Protein AF-I0HYQ4-F1 (afdb_monomer)

Structure (mmCIF, N/CA/C/O backbone):
data_AF-I0HYQ4-F1
#
_entry.id   AF-I0HYQ4-F1
#
loop_
_atom_site.group_PDB
_atom_site.id
_atom_site.type_symbol
_atom_site.label_atom_id
_atom_site.label_alt_id
_atom_site.label_comp_id
_atom_site.label_asym_id
_atom_site.label_entity_id
_atom_site.label_seq_id
_atom_site.pdbx_PDB_ins_code
_atom_site.Cartn_x
_atom_site.Cartn_y
_atom_site.Cartn_z
_atom_site.occupancy
_atom_site.B_iso_or_equiv
_atom_site.auth_seq_id
_atom_site.auth_comp_id
_atom_site.auth_asym_id
_atom_site.auth_atom_id
_atom_site.pdbx_PDB_model_num
ATOM 1 N N . MET A 1 1 ? -12.325 -3.333 26.661 1.00 60.28 1 MET A N 1
ATOM 2 C CA . MET A 1 1 ? -12.700 -3.346 25.230 1.00 60.28 1 MET A CA 1
ATOM 3 C C . MET A 1 1 ? -13.593 -4.542 25.014 1.00 60.28 1 MET A C 1
ATOM 5 O O . MET A 1 1 ? -13.254 -5.607 25.514 1.00 60.28 1 MET A O 1
ATOM 9 N N . ASP A 1 2 ? -14.715 -4.355 24.331 1.00 74.00 2 ASP A N 1
ATOM 10 C CA . ASP A 1 2 ? -15.618 -5.452 23.988 1.00 74.00 2 ASP A CA 1
ATOM 11 C C . ASP A 1 2 ? -14.917 -6.481 23.075 1.00 74.00 2 ASP A C 1
ATOM 13 O O . ASP A 1 2 ? -14.058 -6.124 22.257 1.00 74.00 2 ASP A O 1
ATOM 17 N N . ALA A 1 3 ? -15.262 -7.761 23.218 1.00 77.94 3 ALA A N 1
ATOM 18 C CA . ALA A 1 3 ? -14.677 -8.864 22.459 1.00 77.94 3 ALA A CA 1
ATOM 19 C C . ALA A 1 3 ? -14.864 -8.672 20.943 1.00 77.94 3 ALA A C 1
ATOM 21 O O . ALA A 1 3 ? -13.955 -8.975 20.163 1.00 77.94 3 ALA A O 1
ATOM 22 N N . ALA A 1 4 ? -15.994 -8.086 20.532 1.00 77.19 4 ALA A N 1
ATOM 23 C CA . ALA A 1 4 ? -16.271 -7.741 19.141 1.00 77.19 4 ALA A CA 1
ATOM 24 C C . ALA A 1 4 ? -15.284 -6.695 18.586 1.00 77.19 4 ALA A C 1
ATOM 26 O O . ALA A 1 4 ? -14.757 -6.857 17.483 1.00 77.19 4 ALA A O 1
ATOM 27 N N . ALA A 1 5 ? -14.950 -5.667 19.372 1.00 73.50 5 ALA A N 1
ATOM 28 C CA . ALA A 1 5 ? -14.003 -4.625 18.971 1.00 73.50 5 ALA A CA 1
ATOM 29 C C . ALA A 1 5 ? -12.572 -5.173 18.813 1.00 73.50 5 ALA A C 1
ATOM 31 O O . ALA A 1 5 ? -11.861 -4.829 17.864 1.00 73.50 5 ALA A O 1
ATOM 32 N N . VAL A 1 6 ? -12.158 -6.078 19.705 1.00 78.69 6 VAL A N 1
ATOM 33 C CA . VAL A 1 6 ? -10.859 -6.767 19.607 1.00 78.69 6 VAL A CA 1
ATOM 34 C C . VAL A 1 6 ? -10.814 -7.671 18.370 1.00 78.69 6 VAL A C 1
ATOM 36 O O . VAL A 1 6 ? -9.817 -7.678 17.641 1.00 78.69 6 VAL A O 1
ATOM 39 N N . ALA A 1 7 ? -11.896 -8.401 18.082 1.00 81.94 7 ALA A N 1
ATOM 40 C CA . ALA A 1 7 ? -11.998 -9.242 16.891 1.00 81.94 7 ALA A CA 1
ATOM 41 C C . ALA A 1 7 ? -11.907 -8.423 15.590 1.00 81.94 7 ALA A C 1
ATOM 43 O O . ALA A 1 7 ? -11.154 -8.799 14.687 1.00 81.94 7 ALA A O 1
ATOM 44 N N . ALA A 1 8 ? -12.587 -7.273 15.519 1.00 80.25 8 ALA A N 1
ATOM 45 C CA . ALA A 1 8 ? -12.524 -6.362 14.376 1.00 80.25 8 ALA A CA 1
ATOM 46 C C . ALA A 1 8 ? -11.102 -5.814 14.148 1.00 80.25 8 ALA A C 1
ATOM 48 O O . ALA A 1 8 ? -10.609 -5.809 13.018 1.00 80.25 8 ALA A O 1
ATOM 49 N N . GLN A 1 9 ? -10.387 -5.437 15.215 1.00 82.12 9 GLN A N 1
ATOM 50 C CA . GLN A 1 9 ? -8.995 -4.980 15.115 1.00 82.12 9 GLN A CA 1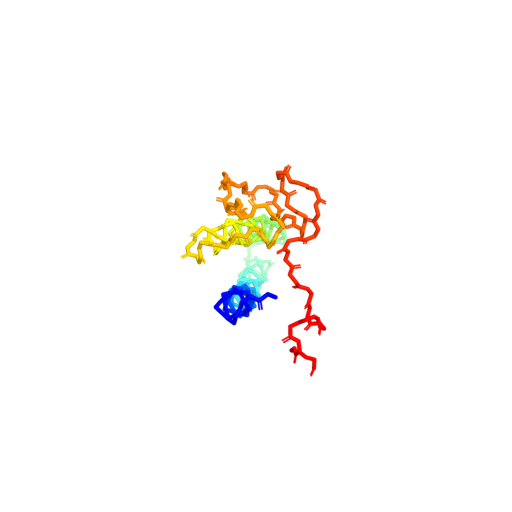
ATOM 51 C C . GLN A 1 9 ? -8.038 -6.082 14.642 1.00 82.12 9 GLN A C 1
ATOM 53 O O . GLN A 1 9 ? -7.202 -5.837 13.762 1.00 82.12 9 GLN A O 1
ATOM 58 N N . ARG A 1 10 ? -8.187 -7.316 15.142 1.00 83.75 10 ARG A N 1
ATOM 59 C CA . ARG A 1 10 ? -7.418 -8.470 14.641 1.00 83.75 10 ARG A CA 1
ATOM 60 C C . ARG A 1 10 ? -7.725 -8.750 13.169 1.00 83.75 10 ARG A C 1
ATOM 62 O O . ARG A 1 10 ? -6.800 -8.958 12.381 1.00 83.75 10 ARG A O 1
ATOM 69 N N . ALA A 1 11 ? -8.997 -8.711 12.769 1.00 85.62 11 ALA A N 1
ATOM 70 C CA . ALA A 1 11 ? -9.410 -8.893 11.378 1.00 85.62 11 ALA A CA 1
ATOM 71 C C . ALA A 1 11 ? -8.794 -7.826 10.457 1.00 85.62 11 ALA A C 1
ATOM 73 O O . ALA A 1 11 ? -8.215 -8.166 9.421 1.00 85.62 11 ALA A O 1
ATOM 74 N N . ALA A 1 12 ? -8.815 -6.558 10.876 1.00 85.75 12 ALA A N 1
ATOM 75 C CA . ALA A 1 12 ? -8.206 -5.444 10.153 1.00 85.75 12 ALA A CA 1
ATOM 76 C C . ALA A 1 12 ? -6.707 -5.638 9.954 1.00 85.75 12 ALA A C 1
ATOM 78 O O . ALA A 1 12 ? -6.171 -5.422 8.866 1.00 85.75 12 ALA A O 1
ATOM 79 N N . ARG A 1 13 ? -6.015 -6.091 11.000 1.00 84.69 13 ARG A N 1
ATOM 80 C CA . ARG A 1 13 ? -4.574 -6.320 10.960 1.00 84.69 13 ARG A CA 1
ATOM 81 C C . ARG A 1 13 ? -4.207 -7.492 10.055 1.00 84.69 13 ARG A C 1
ATOM 83 O O . ARG A 1 13 ? -3.301 -7.353 9.237 1.00 84.69 13 ARG A O 1
ATOM 90 N N . ARG A 1 14 ? -4.952 -8.601 10.120 1.00 87.38 14 ARG A N 1
ATOM 91 C CA . ARG A 1 14 ? -4.792 -9.736 9.193 1.00 87.38 14 ARG A CA 1
ATOM 92 C C . ARG A 1 14 ? -5.078 -9.328 7.748 1.00 87.38 14 ARG A C 1
ATOM 94 O O . ARG A 1 14 ? -4.358 -9.748 6.848 1.00 87.38 14 ARG A O 1
ATOM 101 N N . ALA A 1 15 ? -6.099 -8.505 7.505 1.00 87.81 15 ALA A N 1
ATOM 102 C CA . ALA A 1 15 ? -6.399 -7.976 6.174 1.00 87.81 15 ALA A CA 1
ATOM 103 C C . ALA A 1 15 ? -5.252 -7.102 5.639 1.00 87.81 15 ALA A C 1
ATOM 105 O O . ALA A 1 15 ? -4.782 -7.328 4.526 1.00 87.81 15 ALA A O 1
ATOM 106 N N . ARG A 1 16 ? -4.731 -6.183 6.463 1.00 87.88 16 ARG A N 1
ATOM 107 C CA . ARG A 1 16 ? -3.573 -5.340 6.120 1.00 87.88 16 ARG A CA 1
ATOM 108 C C . ARG A 1 16 ? -2.322 -6.166 5.832 1.00 87.88 16 ARG A C 1
ATOM 110 O O . ARG A 1 16 ? -1.651 -5.911 4.841 1.00 87.88 16 ARG A O 1
ATOM 117 N N . ALA A 1 17 ? -2.025 -7.169 6.660 1.00 89.00 17 ALA A N 1
ATOM 118 C CA . ALA A 1 17 ? -0.862 -8.036 6.478 1.00 89.00 17 ALA A CA 1
ATOM 119 C C . ALA A 1 17 ? -0.958 -8.872 5.193 1.00 89.00 17 ALA A C 1
ATOM 121 O O . ALA A 1 17 ? 0.012 -8.953 4.442 1.00 89.00 17 ALA A O 1
ATOM 122 N N . ARG A 1 18 ? -2.135 -9.448 4.905 1.00 89.88 18 ARG A N 1
ATOM 123 C CA . ARG A 1 18 ? -2.379 -10.178 3.651 1.00 89.88 18 ARG A CA 1
ATOM 124 C C . ARG A 1 18 ? -2.189 -9.274 2.437 1.00 89.88 18 ARG A C 1
ATOM 126 O O . ARG A 1 18 ? -1.458 -9.653 1.532 1.00 89.88 18 ARG A O 1
ATOM 133 N N . MET A 1 19 ? -2.773 -8.076 2.450 1.00 90.38 19 MET A N 1
ATOM 134 C CA . MET A 1 19 ? -2.631 -7.121 1.349 1.00 90.38 19 MET A CA 1
ATOM 135 C C . MET A 1 19 ? -1.174 -6.687 1.152 1.00 90.38 19 MET A C 1
ATOM 137 O O . MET A 1 19 ? -0.673 -6.732 0.034 1.00 90.38 19 MET A O 1
ATOM 141 N N . ALA A 1 20 ? -0.467 -6.342 2.233 1.00 89.62 20 ALA A N 1
ATOM 142 C CA . ALA A 1 20 ? 0.949 -5.985 2.167 1.00 89.62 20 ALA A CA 1
ATOM 143 C C . ALA A 1 20 ? 1.793 -7.126 1.579 1.00 89.62 20 ALA A C 1
ATOM 145 O O . ALA A 1 20 ? 2.629 -6.885 0.714 1.00 89.62 20 ALA A O 1
ATOM 146 N N . LYS A 1 21 ? 1.533 -8.375 1.985 1.00 93.94 21 LYS A N 1
ATOM 147 C CA . LYS A 1 21 ? 2.200 -9.552 1.418 1.00 93.94 21 LYS A CA 1
ATOM 148 C C . LYS A 1 21 ? 1.917 -9.698 -0.080 1.00 93.94 21 LYS A C 1
ATOM 150 O O . LYS A 1 21 ? 2.855 -9.898 -0.844 1.00 93.94 21 LYS A O 1
ATOM 155 N N . THR A 1 22 ? 0.661 -9.567 -0.507 1.00 94.62 22 THR A N 1
ATOM 156 C CA . THR A 1 22 ? 0.288 -9.632 -1.929 1.00 94.62 22 THR A CA 1
ATOM 157 C C . THR A 1 22 ? 0.985 -8.544 -2.743 1.00 94.62 22 THR A C 1
ATOM 159 O O . THR A 1 22 ? 1.540 -8.835 -3.799 1.00 94.62 22 THR A O 1
ATOM 162 N N . LEU A 1 23 ? 1.015 -7.309 -2.238 1.00 94.19 23 LEU A N 1
ATOM 163 C CA . LEU A 1 23 ? 1.681 -6.191 -2.905 1.00 94.19 23 LEU A CA 1
ATOM 164 C C . LEU A 1 23 ? 3.200 -6.369 -2.975 1.00 94.19 23 LEU A C 1
ATOM 166 O O . LEU A 1 23 ? 3.792 -6.045 -3.998 1.00 94.19 23 LEU A O 1
ATOM 170 N N . LEU A 1 24 ? 3.828 -6.929 -1.938 1.00 95.44 24 LEU A N 1
ATOM 171 C CA . LEU A 1 24 ? 5.256 -7.261 -1.959 1.00 95.44 24 LEU A CA 1
ATOM 172 C C . LEU A 1 24 ? 5.580 -8.342 -2.996 1.00 95.44 24 LEU A C 1
ATOM 174 O O . LEU A 1 24 ? 6.572 -8.218 -3.710 1.00 95.44 24 LEU A O 1
ATOM 178 N N . ILE A 1 25 ? 4.739 -9.375 -3.110 1.00 96.69 25 ILE A N 1
ATOM 179 C CA . ILE A 1 25 ? 4.894 -10.408 -4.144 1.00 96.69 25 ILE A CA 1
ATOM 180 C C . ILE A 1 25 ? 4.751 -9.779 -5.534 1.00 96.69 25 ILE A C 1
ATOM 182 O O . ILE A 1 25 ? 5.606 -9.999 -6.387 1.00 96.69 25 ILE A O 1
ATOM 186 N N . ALA A 1 26 ? 3.715 -8.963 -5.750 1.00 95.25 26 ALA A N 1
ATOM 187 C CA . ALA A 1 26 ? 3.491 -8.279 -7.021 1.00 95.25 26 ALA A CA 1
ATOM 188 C C . ALA A 1 26 ? 4.654 -7.344 -7.390 1.00 95.25 26 ALA A C 1
ATOM 190 O O . ALA A 1 26 ? 5.095 -7.342 -8.537 1.00 95.25 26 ALA A O 1
ATOM 191 N N . LEU A 1 27 ? 5.193 -6.604 -6.416 1.00 96.31 27 LEU A N 1
ATOM 192 C CA . LEU A 1 27 ? 6.370 -5.757 -6.596 1.00 96.31 27 LEU A CA 1
ATOM 193 C C . LEU A 1 27 ? 7.594 -6.589 -6.995 1.00 96.31 27 LEU A C 1
ATOM 195 O O . LEU A 1 27 ? 8.257 -6.258 -7.971 1.00 96.31 27 LEU A O 1
ATOM 199 N N . GLY A 1 28 ? 7.873 -7.682 -6.279 1.00 97.25 28 GLY A N 1
ATOM 200 C CA . GLY A 1 28 ? 9.005 -8.560 -6.580 1.00 97.25 28 GLY A CA 1
ATOM 201 C C . GLY A 1 28 ? 8.916 -9.170 -7.979 1.00 97.25 28 GLY A C 1
ATOM 202 O O . GLY A 1 28 ? 9.856 -9.057 -8.761 1.00 97.25 28 GLY A O 1
ATOM 203 N N . VAL A 1 29 ? 7.765 -9.754 -8.325 1.00 97.69 29 VAL A N 1
ATOM 204 C CA . VAL A 1 29 ? 7.521 -10.323 -9.662 1.00 97.69 29 VAL A CA 1
ATOM 205 C C . VAL A 1 29 ? 7.629 -9.244 -10.742 1.00 97.69 29 VAL A C 1
ATOM 207 O O . VAL A 1 29 ? 8.297 -9.455 -11.752 1.00 97.69 29 VAL A O 1
ATOM 210 N N . GLY A 1 30 ? 7.032 -8.070 -10.519 1.00 96.12 30 GLY A N 1
ATOM 211 C CA . GLY A 1 30 ? 7.093 -6.950 -11.455 1.00 96.12 30 GLY A CA 1
ATOM 212 C C . GLY A 1 30 ? 8.521 -6.464 -11.706 1.00 96.12 30 GLY A C 1
ATOM 213 O O . GLY A 1 30 ? 8.904 -6.280 -12.858 1.00 96.12 30 GLY A O 1
ATOM 214 N N . LEU A 1 31 ? 9.341 -6.330 -10.658 1.00 96.69 31 LEU A N 1
ATOM 215 C CA . LEU A 1 31 ? 10.747 -5.934 -10.788 1.00 96.69 31 LEU A CA 1
ATOM 216 C C . LEU A 1 31 ? 11.574 -6.967 -11.558 1.00 96.69 31 LEU A C 1
ATOM 218 O O . LEU A 1 31 ? 12.387 -6.580 -12.394 1.00 96.69 31 LEU A O 1
ATOM 222 N N . VAL A 1 32 ? 11.350 -8.265 -11.325 1.00 96.94 32 VAL A N 1
ATOM 223 C CA . VAL A 1 32 ? 12.030 -9.338 -12.072 1.00 96.94 32 VAL A CA 1
ATOM 224 C C . VAL A 1 32 ? 11.678 -9.278 -13.558 1.00 96.94 32 VAL A C 1
ATOM 226 O O . VAL A 1 32 ? 12.568 -9.397 -14.403 1.00 96.94 32 VAL A O 1
ATOM 229 N N . LEU A 1 33 ? 10.404 -9.057 -13.892 1.00 96.19 33 LEU A N 1
ATOM 230 C CA . LEU A 1 33 ? 9.958 -8.929 -15.282 1.00 96.19 33 LEU A CA 1
ATOM 231 C C . LEU A 1 33 ? 10.547 -7.686 -15.955 1.00 96.19 33 LEU A C 1
ATOM 233 O O . LEU A 1 33 ? 11.118 -7.804 -17.039 1.00 96.19 33 LEU A O 1
ATOM 237 N N . ILE A 1 34 ? 10.466 -6.523 -15.298 1.00 95.00 34 ILE A N 1
ATOM 238 C CA . ILE A 1 34 ? 11.047 -5.267 -15.795 1.00 95.00 34 ILE A CA 1
ATOM 239 C C . ILE A 1 34 ? 12.544 -5.454 -16.041 1.00 95.00 34 ILE A C 1
ATOM 241 O O . ILE A 1 34 ? 13.016 -5.192 -17.142 1.00 95.00 34 ILE A O 1
ATOM 245 N N . PHE A 1 35 ? 13.280 -5.985 -15.062 1.00 94.00 35 PHE A N 1
ATOM 246 C CA . PHE A 1 35 ? 14.711 -6.242 -15.201 1.00 94.00 35 PHE A CA 1
ATOM 247 C C . PHE A 1 35 ? 15.022 -7.177 -16.373 1.00 94.00 35 PHE A C 1
ATOM 249 O O . PHE A 1 35 ? 15.907 -6.876 -17.167 1.00 94.00 35 PHE A O 1
ATOM 256 N N . SER A 1 36 ? 14.288 -8.284 -16.511 1.00 94.31 36 SER A N 1
ATOM 257 C CA . SER A 1 36 ? 14.519 -9.263 -17.581 1.00 94.31 36 SER A CA 1
ATOM 258 C C . SER A 1 36 ? 14.345 -8.640 -18.969 1.00 94.31 36 SER A C 1
ATOM 260 O O . SER A 1 36 ? 15.175 -8.851 -19.854 1.00 94.31 36 SER A O 1
ATOM 262 N N . VAL A 1 37 ? 13.300 -7.824 -19.150 1.00 92.12 37 VAL A N 1
ATOM 263 C CA . VAL A 1 37 ? 13.025 -7.116 -20.409 1.00 92.12 37 VAL A CA 1
ATOM 264 C C . VAL A 1 37 ? 14.069 -6.029 -20.673 1.00 92.12 37 VAL A C 1
ATOM 266 O O . VAL A 1 37 ? 14.611 -5.953 -21.777 1.00 92.12 37 VAL A O 1
ATOM 269 N N . SER A 1 38 ? 14.398 -5.221 -19.664 1.00 89.56 38 SER A N 1
ATOM 270 C CA . SER A 1 38 ? 15.424 -4.177 -19.756 1.00 89.56 38 SER A CA 1
ATOM 271 C C . SER A 1 38 ? 16.801 -4.744 -20.085 1.00 89.56 38 SER A C 1
ATOM 273 O O . SER A 1 38 ? 17.505 -4.203 -20.937 1.00 89.56 38 SER A O 1
ATOM 275 N N . PHE A 1 39 ? 17.179 -5.853 -19.446 1.00 90.38 39 PHE A N 1
ATOM 276 C CA . PHE A 1 39 ? 18.435 -6.548 -19.701 1.00 90.38 39 PHE A CA 1
ATOM 277 C C . PHE A 1 39 ? 18.484 -7.092 -21.128 1.00 90.38 39 PHE A C 1
ATOM 279 O O . PHE A 1 39 ? 19.479 -6.905 -21.824 1.00 90.38 39 PHE A O 1
ATOM 286 N N . TRP A 1 40 ? 17.398 -7.713 -21.595 1.00 91.88 40 TRP A N 1
ATOM 287 C CA . TRP A 1 40 ? 17.318 -8.186 -22.972 1.00 91.88 40 TRP A CA 1
ATOM 288 C C . TRP A 1 40 ? 17.472 -7.034 -23.976 1.00 91.88 40 TRP A C 1
ATOM 290 O O . TRP A 1 40 ? 18.314 -7.126 -24.866 1.00 91.88 40 TRP A O 1
ATOM 300 N N . MET A 1 41 ? 16.764 -5.914 -23.786 1.00 87.56 41 MET A N 1
ATOM 301 C CA . MET A 1 41 ? 16.885 -4.741 -24.667 1.00 87.56 41 MET A CA 1
ATOM 302 C C . MET A 1 41 ? 18.263 -4.080 -24.621 1.00 87.56 41 MET A C 1
ATOM 304 O O . MET A 1 41 ? 18.765 -3.645 -25.656 1.00 87.56 41 MET A O 1
ATOM 308 N N . SER A 1 42 ? 18.909 -4.056 -23.453 1.00 85.88 42 SER A N 1
ATOM 309 C CA . SER A 1 42 ? 20.299 -3.609 -23.311 1.00 85.88 42 SER A CA 1
ATOM 310 C C . SER A 1 42 ? 21.257 -4.429 -24.186 1.00 85.88 42 SER A C 1
ATOM 312 O O . SER A 1 42 ? 22.231 -3.896 -24.716 1.00 85.88 42 SER A O 1
ATOM 314 N N . ARG A 1 43 ? 20.964 -5.724 -24.379 1.00 89.44 43 ARG A N 1
ATOM 315 C CA . ARG A 1 43 ? 21.778 -6.645 -25.183 1.00 89.44 43 ARG A CA 1
ATOM 316 C C . ARG A 1 43 ? 21.446 -6.626 -26.675 1.00 89.44 43 ARG A C 1
ATOM 318 O O . ARG A 1 43 ? 22.333 -6.953 -27.459 1.00 89.44 43 ARG A O 1
ATOM 325 N N . THR A 1 44 ? 20.215 -6.293 -27.065 1.00 89.75 44 THR A N 1
ATOM 326 C CA . THR A 1 44 ? 19.740 -6.413 -28.459 1.00 89.75 44 THR A CA 1
ATOM 327 C C . THR A 1 44 ? 19.529 -5.086 -29.184 1.00 89.75 44 THR A C 1
ATOM 329 O O . THR A 1 44 ? 19.602 -5.071 -30.410 1.00 89.75 44 THR A O 1
ATOM 332 N N . VAL A 1 45 ? 19.276 -3.988 -28.465 1.00 85.94 45 VAL A N 1
ATOM 333 C CA . VAL A 1 45 ? 18.934 -2.680 -29.050 1.00 85.94 45 VAL A CA 1
ATOM 334 C C . VAL A 1 45 ? 19.999 -1.639 -28.712 1.00 85.94 45 VAL A C 1
ATOM 336 O O . VAL A 1 45 ? 20.756 -1.222 -29.584 1.00 85.94 45 VAL A O 1
ATOM 339 N N . SER A 1 46 ? 20.065 -1.212 -27.449 1.00 82.44 46 SER A N 1
ATOM 340 C CA . SER A 1 46 ? 21.084 -0.289 -26.944 1.00 82.44 46 SER A CA 1
ATOM 341 C C . SER A 1 46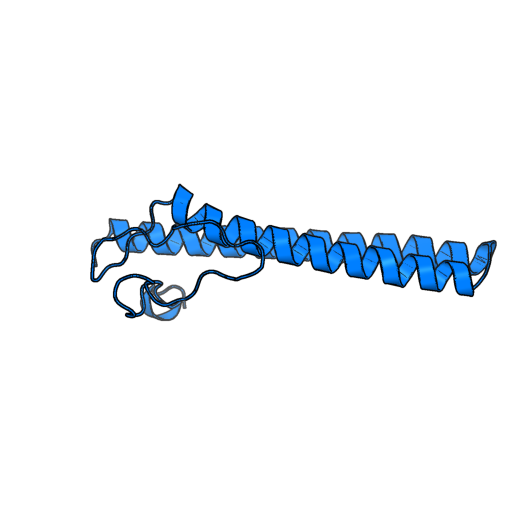 ? 21.096 -0.269 -25.4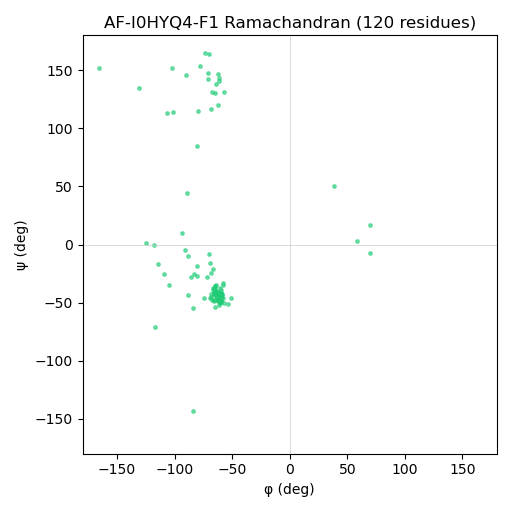16 1.00 82.44 46 SER A C 1
ATOM 343 O O . SER A 1 46 ? 20.070 -0.488 -24.763 1.00 82.44 46 SER A O 1
ATOM 345 N N . ALA A 1 47 ? 22.259 0.032 -24.833 1.00 77.69 47 ALA A N 1
ATOM 346 C CA . ALA A 1 47 ? 22.413 0.118 -23.383 1.00 77.69 47 ALA A CA 1
ATOM 347 C C . ALA A 1 47 ? 21.526 1.217 -22.766 1.00 77.69 47 ALA A C 1
ATOM 349 O O . ALA A 1 47 ? 20.855 0.966 -21.763 1.00 77.69 47 ALA A O 1
ATOM 350 N N . ASP A 1 48 ? 21.457 2.390 -23.404 1.00 80.19 48 ASP A N 1
ATOM 351 C CA . ASP A 1 48 ? 20.665 3.533 -22.930 1.00 80.19 48 ASP A CA 1
ATOM 352 C C . ASP A 1 48 ? 19.160 3.236 -22.919 1.00 80.19 48 ASP A C 1
ATOM 354 O O . ASP A 1 48 ? 18.464 3.566 -21.954 1.00 80.19 48 ASP A O 1
ATOM 358 N N . ALA A 1 49 ? 18.654 2.544 -23.950 1.00 77.62 49 ALA A N 1
ATOM 359 C CA . ALA A 1 49 ? 17.256 2.123 -23.998 1.00 77.62 49 ALA A CA 1
ATOM 360 C C . ALA A 1 49 ? 16.931 1.157 -22.851 1.00 77.62 49 ALA A C 1
ATOM 362 O O . ALA A 1 49 ? 15.907 1.318 -22.189 1.00 77.62 49 ALA A O 1
ATOM 363 N N . GLY A 1 50 ? 17.824 0.202 -22.561 1.00 77.50 50 GLY A N 1
ATOM 364 C CA . GLY A 1 50 ? 17.662 -0.736 -21.448 1.00 77.50 50 GLY A CA 1
ATOM 365 C C . GLY A 1 50 ? 17.562 -0.046 -20.082 1.00 77.50 50 GLY A C 1
ATOM 366 O O . GLY A 1 50 ? 16.708 -0.413 -19.274 1.00 77.50 50 GLY A O 1
ATOM 367 N N . ILE A 1 51 ? 18.379 0.986 -19.836 1.00 81.44 51 ILE A N 1
ATOM 368 C CA . ILE A 1 51 ? 18.369 1.746 -18.574 1.00 81.44 51 ILE A CA 1
ATOM 369 C C . ILE A 1 51 ? 17.073 2.552 -18.421 1.00 81.44 51 ILE A C 1
ATOM 371 O O . ILE A 1 51 ? 16.427 2.481 -17.373 1.00 81.44 51 ILE A O 1
ATOM 375 N N . ALA A 1 52 ? 16.649 3.281 -19.458 1.00 81.94 52 ALA A N 1
ATOM 376 C CA . ALA A 1 52 ? 15.414 4.068 -19.412 1.00 81.94 52 ALA A CA 1
ATOM 377 C C . ALA A 1 52 ? 14.175 3.181 -19.184 1.00 81.94 52 ALA A C 1
ATOM 379 O O . ALA A 1 52 ? 13.321 3.492 -18.347 1.00 81.94 52 ALA A O 1
ATOM 380 N N . LEU A 1 53 ? 14.126 2.033 -19.868 1.00 82.12 53 LEU A N 1
ATOM 381 C CA . LEU A 1 53 ? 13.091 1.012 -19.697 1.00 82.12 53 LEU A CA 1
ATOM 382 C C . LEU A 1 53 ? 13.153 0.286 -18.360 1.00 82.12 53 LEU A C 1
ATOM 384 O O . LEU A 1 53 ? 12.193 -0.381 -18.013 1.00 82.12 53 LEU A O 1
ATOM 388 N N . PHE A 1 54 ? 14.247 0.372 -17.612 1.00 86.69 54 PHE A N 1
ATOM 389 C CA . PHE A 1 54 ? 14.276 -0.139 -16.247 1.00 86.69 54 PHE A CA 1
ATOM 390 C C . PHE A 1 54 ? 13.715 0.902 -15.276 1.00 86.69 54 PHE A C 1
ATOM 392 O O . PHE A 1 54 ? 12.770 0.631 -14.537 1.00 86.69 54 PHE A O 1
ATOM 399 N N . LEU A 1 55 ? 14.274 2.115 -15.306 1.00 91.31 55 LEU A N 1
ATOM 400 C CA . LEU A 1 55 ? 14.009 3.145 -14.303 1.00 91.31 55 LEU A CA 1
ATOM 401 C C . LEU A 1 55 ? 12.560 3.634 -14.321 1.00 91.31 55 LEU A C 1
ATOM 403 O O . LEU A 1 55 ? 11.931 3.710 -13.265 1.00 91.31 55 LEU A O 1
ATOM 407 N N . LEU A 1 56 ? 12.019 3.947 -15.501 1.00 92.19 56 LEU A N 1
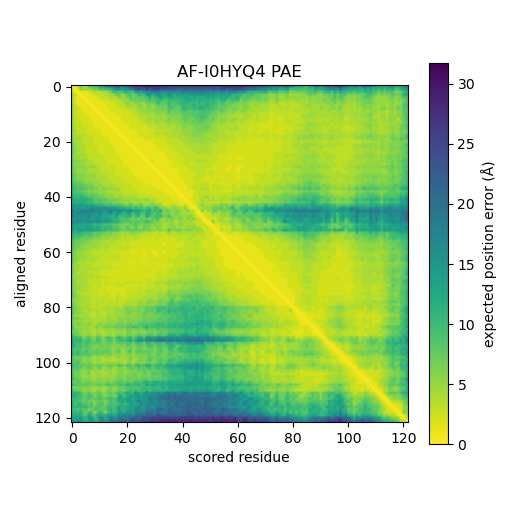ATOM 408 C CA . LEU A 1 56 ? 10.681 4.528 -15.621 1.00 92.19 56 LEU A CA 1
ATOM 409 C C . LEU A 1 56 ? 9.573 3.565 -15.145 1.00 92.19 56 LEU A C 1
ATOM 411 O O . LEU A 1 56 ? 8.801 3.946 -14.260 1.00 92.19 56 LEU A O 1
ATOM 415 N N . PRO A 1 57 ? 9.473 2.318 -15.646 1.00 93.31 57 PRO A N 1
ATOM 416 C CA . PRO A 1 57 ? 8.443 1.401 -15.171 1.00 93.31 57 PRO A CA 1
ATOM 417 C C . PRO A 1 57 ? 8.711 0.894 -13.755 1.00 93.31 57 PRO A C 1
ATOM 419 O O . PRO A 1 57 ? 7.744 0.631 -13.045 1.00 93.31 57 PRO A O 1
ATOM 422 N N . ALA A 1 58 ? 9.966 0.803 -13.295 1.00 93.62 58 ALA A N 1
ATOM 423 C CA . ALA A 1 58 ? 10.234 0.503 -11.890 1.00 93.62 58 ALA A CA 1
ATOM 424 C C . ALA A 1 58 ? 9.677 1.610 -10.984 1.00 93.62 58 ALA A C 1
ATOM 426 O O . ALA A 1 58 ? 8.933 1.316 -10.050 1.00 93.62 58 ALA A O 1
ATOM 427 N N . ALA A 1 59 ? 9.957 2.881 -11.290 1.00 95.00 59 ALA A N 1
ATOM 428 C CA . ALA A 1 59 ? 9.414 4.015 -10.543 1.00 95.00 59 ALA A CA 1
ATOM 429 C C . ALA A 1 59 ? 7.877 4.023 -10.552 1.00 95.00 59 ALA A C 1
ATOM 431 O O . ALA A 1 59 ? 7.255 4.194 -9.501 1.00 95.00 59 ALA A O 1
ATOM 432 N N . LEU A 1 60 ? 7.259 3.764 -11.710 1.00 95.81 60 LEU A N 1
ATOM 433 C CA . LEU A 1 60 ? 5.805 3.657 -11.828 1.00 95.81 60 LEU A CA 1
ATOM 434 C C . LEU A 1 60 ? 5.250 2.497 -10.989 1.00 95.81 60 LEU A C 1
ATOM 436 O O . LEU A 1 60 ? 4.261 2.678 -10.283 1.00 95.81 60 LEU A O 1
ATOM 440 N N . LEU A 1 61 ? 5.896 1.329 -11.014 1.00 95.88 61 LEU A N 1
ATOM 441 C CA . LEU A 1 61 ? 5.502 0.169 -10.214 1.00 95.88 61 LEU A CA 1
ATOM 442 C C . LEU A 1 61 ? 5.551 0.486 -8.715 1.00 95.88 61 LEU A C 1
ATOM 444 O O . LEU A 1 61 ? 4.591 0.199 -7.998 1.00 95.88 61 LEU A O 1
ATOM 448 N N . PHE A 1 62 ? 6.623 1.128 -8.242 1.00 95.44 62 PHE A N 1
ATOM 449 C CA . PHE A 1 62 ? 6.729 1.573 -6.852 1.00 95.44 62 PHE A CA 1
ATOM 450 C C . PHE A 1 62 ? 5.629 2.575 -6.485 1.00 95.44 62 PHE A C 1
ATOM 452 O O . PHE A 1 62 ? 4.994 2.418 -5.440 1.00 95.44 62 PHE A O 1
ATOM 459 N N . ALA A 1 63 ? 5.364 3.563 -7.345 1.00 94.69 63 ALA A N 1
ATOM 460 C CA . ALA A 1 63 ? 4.302 4.542 -7.128 1.00 94.69 63 ALA A CA 1
ATOM 461 C C . ALA A 1 63 ? 2.928 3.861 -7.028 1.00 94.69 63 ALA A C 1
ATOM 463 O O . ALA A 1 63 ? 2.193 4.074 -6.065 1.00 94.69 63 ALA A O 1
ATOM 464 N N . VAL A 1 64 ? 2.602 2.980 -7.974 1.00 94.94 64 VAL A N 1
ATOM 465 C CA . VAL A 1 64 ? 1.338 2.234 -8.003 1.00 94.94 64 VAL A CA 1
ATOM 466 C C . VAL A 1 64 ? 1.174 1.387 -6.742 1.00 94.94 64 VAL A C 1
ATOM 468 O O . VAL A 1 64 ? 0.142 1.473 -6.078 1.00 94.94 64 VAL A O 1
ATOM 471 N N . VAL A 1 65 ? 2.198 0.621 -6.352 1.00 95.12 65 VAL A N 1
ATOM 472 C CA . VAL A 1 65 ? 2.166 -0.194 -5.126 1.00 95.12 65 VAL A CA 1
ATOM 473 C C . VAL A 1 65 ? 1.960 0.677 -3.885 1.00 95.12 65 VAL A C 1
ATOM 475 O O . VAL A 1 65 ? 1.164 0.318 -3.015 1.00 95.12 65 VAL A O 1
ATOM 478 N N . TYR A 1 66 ? 2.621 1.834 -3.810 1.00 93.25 66 TYR A N 1
ATOM 479 C CA . TYR A 1 66 ? 2.464 2.788 -2.713 1.00 93.25 66 TYR A CA 1
ATOM 480 C C . TYR A 1 66 ? 1.025 3.318 -2.604 1.00 93.25 66 TYR A C 1
ATOM 482 O O . TYR A 1 66 ? 0.408 3.212 -1.539 1.00 93.25 66 TYR A O 1
ATOM 490 N N . PHE A 1 67 ? 0.459 3.823 -3.705 1.00 93.75 67 PHE A N 1
ATOM 491 C CA . PHE A 1 67 ? -0.901 4.370 -3.722 1.00 93.75 67 PHE A CA 1
ATOM 492 C C . PHE A 1 67 ? -1.960 3.299 -3.451 1.00 93.75 67 PHE A C 1
ATOM 494 O O . PHE A 1 67 ? -2.866 3.522 -2.646 1.00 93.75 67 PHE A O 1
ATOM 501 N N . ILE A 1 68 ? -1.821 2.111 -4.050 1.00 93.31 68 ILE A N 1
ATOM 502 C CA . ILE A 1 68 ? -2.732 0.983 -3.817 1.00 93.31 68 ILE A CA 1
ATOM 503 C C . ILE A 1 68 ? -2.683 0.550 -2.349 1.00 93.31 68 ILE A C 1
ATOM 505 O O . ILE A 1 68 ? -3.731 0.320 -1.742 1.00 93.31 68 ILE A O 1
ATOM 509 N N . ASN A 1 69 ? -1.491 0.470 -1.750 1.00 93.00 69 ASN A N 1
ATOM 510 C CA . ASN A 1 69 ? -1.348 0.129 -0.337 1.00 93.00 69 ASN A CA 1
ATOM 511 C C . ASN A 1 69 ? -2.071 1.143 0.562 1.00 93.00 69 ASN A C 1
ATOM 513 O O . ASN A 1 69 ? -2.833 0.745 1.443 1.00 93.00 69 ASN A O 1
ATOM 517 N N . ASN A 1 70 ? -1.875 2.443 0.332 1.00 92.00 70 ASN A N 1
ATOM 518 C CA . ASN A 1 70 ? -2.536 3.489 1.115 1.00 92.00 70 ASN A CA 1
ATOM 519 C C . ASN A 1 70 ? -4.060 3.443 0.954 1.00 92.00 70 ASN A C 1
ATOM 521 O O . ASN A 1 70 ? -4.778 3.414 1.955 1.00 92.00 70 ASN A O 1
ATOM 525 N N . TYR A 1 71 ? -4.546 3.349 -0.288 1.00 91.31 71 TYR A N 1
ATOM 526 C CA . TYR A 1 71 ? -5.970 3.214 -0.597 1.00 91.31 71 TYR A CA 1
ATOM 527 C C . TYR A 1 71 ? -6.603 2.044 0.166 1.00 91.31 71 TYR A C 1
ATOM 529 O O . TYR A 1 71 ? -7.596 2.216 0.878 1.00 91.31 71 TYR A O 1
ATOM 537 N N . TRP A 1 72 ? -5.994 0.856 0.093 1.00 90.94 72 TRP A N 1
ATOM 538 C CA . TRP A 1 72 ? -6.511 -0.327 0.778 1.00 90.94 72 TRP A CA 1
ATOM 539 C C . TRP A 1 72 ? -6.486 -0.195 2.295 1.00 90.94 72 TRP A C 1
ATOM 541 O O . TRP A 1 72 ? -7.400 -0.676 2.964 1.00 90.94 72 TRP A O 1
ATOM 551 N N . GLN A 1 73 ? -5.478 0.461 2.868 1.00 89.81 73 GLN A N 1
ATOM 552 C CA . GLN A 1 73 ? -5.421 0.653 4.314 1.00 89.81 73 GLN A CA 1
ATOM 553 C C . GLN A 1 73 ? -6.564 1.522 4.843 1.00 89.81 73 GLN A C 1
ATOM 555 O O . GLN A 1 73 ? -7.095 1.206 5.912 1.00 89.81 73 GLN A O 1
ATOM 560 N N . TRP A 1 74 ? -6.966 2.556 4.098 1.00 90.62 74 TRP A N 1
ATOM 561 C CA . TRP A 1 74 ? -8.173 3.336 4.383 1.00 90.62 74 TRP A CA 1
ATOM 562 C C . TRP A 1 74 ? -9.441 2.521 4.151 1.00 90.62 74 TRP A C 1
ATOM 564 O O . TRP A 1 74 ? -10.319 2.485 5.013 1.00 90.62 74 TRP A O 1
ATOM 574 N N . ARG A 1 75 ? -9.516 1.788 3.035 1.00 90.62 75 ARG A N 1
ATOM 575 C CA . ARG A 1 75 ? -10.687 0.971 2.706 1.00 90.62 75 ARG A CA 1
ATOM 576 C C . ARG A 1 75 ? -10.968 -0.094 3.766 1.00 90.62 75 ARG A C 1
ATOM 578 O O . ARG A 1 75 ? -12.121 -0.295 4.124 1.00 90.62 75 ARG A O 1
ATOM 585 N N . ILE A 1 76 ? -9.933 -0.728 4.321 1.00 89.88 76 ILE A N 1
ATOM 586 C CA . ILE A 1 76 ? -10.069 -1.715 5.406 1.00 89.88 76 ILE A CA 1
ATOM 587 C C . ILE A 1 76 ? -10.702 -1.092 6.657 1.00 89.88 76 ILE A C 1
ATOM 589 O O . ILE A 1 76 ? -11.501 -1.758 7.310 1.00 89.88 76 ILE A O 1
ATOM 593 N N . LEU A 1 77 ? -10.374 0.164 6.988 1.00 87.69 77 LEU A N 1
ATOM 594 C CA . LEU A 1 77 ? -10.979 0.851 8.135 1.00 87.69 77 LEU A CA 1
ATOM 595 C C . LEU A 1 77 ? -12.484 1.058 7.948 1.00 87.69 77 LEU A C 1
ATOM 597 O O . LEU A 1 77 ? -13.237 0.875 8.898 1.00 87.69 77 LEU A O 1
ATOM 601 N N . GLN A 1 78 ? -12.906 1.398 6.729 1.00 87.31 78 GLN A N 1
ATOM 602 C CA . GLN A 1 78 ? -14.315 1.604 6.388 1.00 87.31 78 GLN A CA 1
ATOM 603 C C . GLN A 1 78 ? -15.094 0.285 6.289 1.00 87.31 78 GLN A C 1
ATOM 605 O O . GLN A 1 78 ? -16.189 0.177 6.822 1.00 87.31 78 GLN A O 1
ATOM 610 N N . VAL A 1 79 ? -14.541 -0.730 5.612 1.00 88.25 79 VAL A N 1
ATOM 611 C CA . VAL A 1 79 ? -15.222 -2.022 5.387 1.00 88.25 79 VAL A CA 1
ATOM 612 C C . VAL A 1 79 ? -15.481 -2.764 6.696 1.00 88.25 79 VAL A C 1
ATOM 614 O O . VAL A 1 79 ? -16.492 -3.444 6.822 1.00 88.25 79 VAL A O 1
ATOM 617 N N . LEU A 1 80 ? -14.570 -2.648 7.661 1.00 86.25 80 LEU A N 1
ATOM 618 C CA . LEU A 1 80 ? -14.698 -3.300 8.963 1.00 86.25 80 LEU A CA 1
ATOM 619 C C . LEU A 1 80 ? -15.348 -2.402 10.029 1.00 86.25 80 LEU A C 1
ATOM 621 O O . LEU A 1 80 ? -15.291 -2.765 11.200 1.00 86.25 80 LEU A O 1
ATOM 625 N N . ASP A 1 81 ? -15.895 -1.242 9.635 1.00 85.62 81 ASP A N 1
ATOM 626 C CA . ASP A 1 81 ? -16.451 -0.198 10.515 1.00 85.62 81 ASP A CA 1
ATOM 627 C C . ASP A 1 81 ? -15.628 -0.004 11.801 1.00 85.62 81 ASP A C 1
ATOM 629 O O . ASP A 1 81 ? -16.127 -0.076 12.925 1.00 85.62 81 ASP A O 1
ATOM 633 N N . LEU A 1 82 ? -14.308 0.164 11.653 1.00 85.06 82 LEU A N 1
ATOM 634 C CA . LEU A 1 82 ? -13.439 0.299 12.819 1.00 85.06 82 LEU A CA 1
ATOM 635 C C . LEU A 1 82 ? -13.715 1.617 13.523 1.00 85.06 82 LEU A C 1
ATOM 637 O O . LEU A 1 82 ? -13.436 2.686 12.983 1.00 85.06 82 LEU A O 1
ATOM 641 N N . ARG A 1 83 ? -14.189 1.524 14.763 1.00 85.56 83 ARG A N 1
ATOM 642 C CA . ARG A 1 83 ? -14.479 2.667 15.627 1.00 85.56 83 ARG A CA 1
ATOM 643 C C . ARG A 1 83 ? -13.389 2.885 16.662 1.00 85.56 83 ARG A C 1
ATOM 645 O O . ARG A 1 83 ? -12.694 1.957 17.082 1.00 85.56 83 ARG A O 1
ATOM 652 N N . CYS A 1 84 ? -13.233 4.135 17.075 1.00 83.75 84 CYS A N 1
ATOM 653 C CA . CYS A 1 84 ? -12.339 4.489 18.162 1.00 83.75 84 CYS A CA 1
ATOM 654 C C . CYS A 1 84 ? -12.880 3.928 19.490 1.00 83.75 84 CYS A C 1
ATOM 656 O O . CYS A 1 84 ? -14.029 4.199 19.822 1.00 83.75 84 CYS A O 1
ATOM 658 N N . PRO A 1 85 ? -12.069 3.241 20.313 1.00 81.06 85 PRO A N 1
ATOM 659 C CA . PRO A 1 85 ? -12.519 2.730 21.611 1.00 81.06 85 PRO A CA 1
ATOM 660 C C . PRO A 1 85 ? -12.766 3.829 22.661 1.00 81.06 85 PRO A C 1
ATOM 662 O O . PRO A 1 85 ? -13.229 3.524 23.754 1.00 81.06 85 PRO A O 1
ATOM 665 N N . HIS A 1 86 ? -12.408 5.086 22.371 1.00 83.75 86 HIS A N 1
ATOM 666 C CA . HIS A 1 86 ? -12.525 6.204 23.312 1.00 83.75 86 HIS A CA 1
ATOM 667 C C . HIS A 1 86 ? -13.685 7.152 23.017 1.00 83.75 86 HIS A C 1
ATOM 669 O O . HIS A 1 86 ? -14.238 7.720 23.951 1.00 83.75 86 HIS A O 1
ATOM 675 N N . CYS A 1 87 ? -14.000 7.379 21.742 1.00 85.88 87 CYS A N 1
ATOM 676 C CA . CYS A 1 87 ? -15.072 8.286 21.328 1.00 85.88 87 CYS A CA 1
ATOM 677 C C . CYS A 1 87 ? -16.112 7.620 20.421 1.00 85.88 87 CYS A C 1
ATOM 679 O O . CYS A 1 87 ? -17.011 8.306 19.953 1.00 85.88 87 CYS A O 1
ATOM 681 N N . GLU A 1 88 ? -15.960 6.322 20.128 1.00 83.88 88 GLU A N 1
ATOM 682 C CA . GLU A 1 88 ? -16.866 5.491 19.311 1.00 83.88 88 GLU A CA 1
ATOM 683 C C . GLU A 1 88 ? -17.106 5.973 17.871 1.00 83.88 88 GLU A C 1
ATOM 685 O O . GLU A 1 88 ? -17.829 5.338 17.103 1.00 83.88 88 GLU A O 1
ATOM 690 N N . GLN A 1 89 ? -16.433 7.050 17.467 1.00 86.62 89 GLN A N 1
ATOM 691 C CA . GLN A 1 89 ? -16.452 7.576 16.111 1.00 86.62 89 GLN A CA 1
ATOM 692 C C . GLN A 1 89 ? -15.684 6.656 15.148 1.00 86.62 89 GLN A C 1
ATOM 694 O O . GLN A 1 89 ? -14.675 6.052 15.545 1.00 86.62 89 GLN A O 1
ATOM 699 N N . PRO A 1 90 ? -16.104 6.567 13.874 1.00 86.25 90 PRO A N 1
ATOM 700 C CA . PRO A 1 90 ? -15.417 5.769 12.869 1.00 86.25 90 PRO A CA 1
ATOM 701 C C . PRO A 1 90 ? -14.006 6.310 12.604 1.00 86.25 90 PRO A C 1
ATOM 703 O O . PRO A 1 90 ? -13.773 7.517 12.497 1.00 86.25 90 PRO A O 1
ATOM 706 N N . LEU A 1 91 ? -13.050 5.389 12.484 1.00 85.06 91 LEU A N 1
ATOM 707 C CA . LEU A 1 91 ? -11.664 5.662 12.096 1.00 85.06 91 LEU 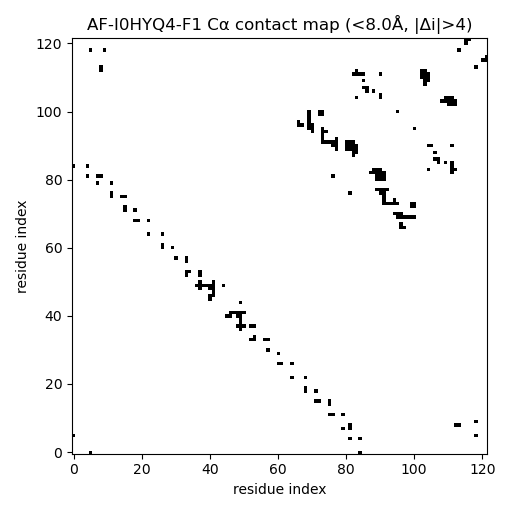A CA 1
ATOM 708 C C . LEU A 1 91 ? -11.505 5.745 10.576 1.00 85.06 91 LEU A C 1
ATOM 710 O O . LEU A 1 91 ? -10.574 6.382 10.087 1.00 85.06 91 LEU A O 1
ATOM 714 N N . GLY A 1 92 ? -12.397 5.090 9.829 1.00 80.44 92 GLY A N 1
ATOM 715 C CA . GLY A 1 92 ? -12.474 5.188 8.377 1.00 80.44 92 GLY A CA 1
ATOM 716 C C . GLY A 1 92 ? -13.216 6.451 7.953 1.00 80.44 92 GLY A C 1
ATOM 717 O O . GLY A 1 92 ? -14.415 6.391 7.715 1.00 80.44 92 GLY A O 1
ATOM 718 N N . GLY A 1 93 ? -12.504 7.577 7.874 1.00 77.56 93 GLY A N 1
ATOM 719 C CA . GLY A 1 93 ? -12.999 8.815 7.261 1.00 77.56 93 GLY A CA 1
ATOM 720 C C . GLY A 1 93 ? -12.798 8.823 5.743 1.00 77.56 93 GLY A C 1
ATOM 721 O O . GLY A 1 93 ? -12.899 7.784 5.086 1.00 77.56 93 GLY A O 1
ATOM 722 N N . GLU A 1 94 ? -12.468 9.984 5.184 1.00 82.19 94 GLU A N 1
ATOM 723 C CA . GLU A 1 94 ? -12.114 10.122 3.768 1.00 82.19 94 GLU A CA 1
ATOM 724 C C . GLU A 1 94 ? -10.868 9.299 3.402 1.00 82.19 94 GLU A C 1
ATOM 726 O O . GLU A 1 94 ? -9.916 9.168 4.180 1.00 82.19 94 GLU A O 1
ATOM 731 N N . ILE A 1 95 ? -10.869 8.720 2.199 1.00 83.62 95 ILE A N 1
ATOM 732 C CA . ILE A 1 95 ? -9.742 7.920 1.713 1.00 83.62 95 ILE A CA 1
ATOM 733 C C . ILE A 1 95 ? -8.654 8.863 1.202 1.00 83.62 95 ILE A C 1
ATOM 735 O O . ILE A 1 95 ? -8.825 9.511 0.173 1.00 83.62 95 ILE A O 1
ATOM 739 N N . HIS A 1 96 ? -7.500 8.855 1.865 1.00 84.81 96 HIS A N 1
ATOM 740 C CA . HIS A 1 96 ? -6.331 9.624 1.446 1.00 84.81 96 HIS A CA 1
ATOM 741 C C . HIS A 1 96 ? -5.331 8.710 0.734 1.00 84.81 96 HIS A C 1
ATOM 743 O O . HIS A 1 96 ? -4.768 7.796 1.333 1.00 84.81 96 HIS A O 1
ATOM 749 N N . TRP A 1 97 ? -5.097 8.922 -0.561 1.00 80.81 97 TRP A N 1
ATOM 750 C CA . TRP A 1 97 ? -4.259 8.004 -1.351 1.00 80.81 97 TRP A CA 1
ATOM 751 C C . TRP A 1 97 ? -2.761 8.266 -1.133 1.00 80.81 97 TRP A C 1
ATOM 753 O O . TRP A 1 97 ? -1.940 7.357 -1.213 1.00 80.81 97 TRP A O 1
ATOM 763 N N . THR A 1 98 ? -2.401 9.502 -0.792 1.00 85.81 98 THR A N 1
ATOM 764 C CA . THR A 1 98 ? -1.026 9.953 -0.522 1.00 85.81 98 THR A CA 1
ATOM 765 C C . THR A 1 98 ? -0.598 9.771 0.931 1.00 85.81 98 THR A C 1
ATOM 767 O O . THR A 1 98 ? 0.576 9.943 1.243 1.00 85.81 98 THR A O 1
ATOM 770 N N . GLN A 1 99 ? -1.522 9.437 1.834 1.00 85.56 99 GLN A N 1
ATOM 771 C CA . GLN A 1 99 ? -1.242 9.376 3.262 1.00 85.56 99 GLN A CA 1
ATOM 772 C C . GLN A 1 99 ? -1.741 8.071 3.861 1.00 85.56 99 GLN A C 1
ATOM 774 O O . GLN A 1 99 ? -2.872 7.646 3.643 1.00 85.56 99 GLN A O 1
ATOM 779 N N . ARG A 1 100 ? -0.896 7.446 4.677 1.00 84.62 100 ARG A N 1
ATOM 780 C CA . ARG A 1 100 ? -1.270 6.265 5.448 1.00 84.62 100 ARG A CA 1
ATOM 781 C C . ARG A 1 100 ? -2.239 6.643 6.582 1.00 84.62 100 ARG A C 1
ATOM 783 O O . ARG A 1 100 ? -2.001 7.662 7.232 1.00 84.62 100 ARG A O 1
ATOM 790 N N . PRO A 1 101 ? -3.2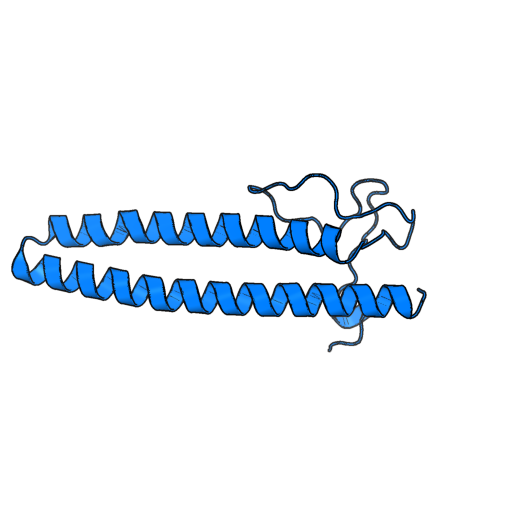49 5.814 6.913 1.00 84.00 101 PRO A N 1
ATOM 791 C CA . PRO A 1 101 ? -4.036 6.029 8.122 1.00 84.00 101 PRO A CA 1
ATOM 792 C C . PRO A 1 101 ? -3.142 6.047 9.368 1.00 84.00 101 PRO A C 1
ATOM 794 O O . PRO A 1 101 ? -2.313 5.150 9.560 1.00 84.00 101 PRO A O 1
ATOM 797 N N . GLY A 1 102 ? -3.320 7.060 10.215 1.00 81.12 102 GLY A N 1
ATOM 798 C CA . GLY A 1 102 ? -2.598 7.186 11.479 1.00 81.12 102 GLY A CA 1
ATOM 799 C C . GLY A 1 102 ? -3.028 6.148 12.520 1.00 81.12 102 GLY A C 1
ATOM 800 O O . GLY A 1 102 ? -4.083 5.524 12.416 1.00 81.12 102 GLY A O 1
ATOM 801 N N . TYR A 1 103 ? -2.205 5.976 13.557 1.00 79.00 103 TYR A N 1
ATOM 802 C CA . TYR A 1 103 ? -2.552 5.149 14.723 1.00 79.00 103 TYR A CA 1
ATOM 803 C C . TYR A 1 103 ? -3.457 5.881 15.726 1.00 79.00 103 TYR A C 1
ATOM 805 O O . TYR A 1 103 ? -4.126 5.236 16.534 1.00 79.00 103 TYR A O 1
ATOM 813 N N . ARG A 1 104 ? -3.504 7.216 15.648 1.00 84.81 104 ARG A N 1
ATOM 814 C CA . ARG A 1 104 ? -4.337 8.088 16.482 1.00 84.81 104 ARG A CA 1
ATOM 815 C C . ARG A 1 104 ? -5.697 8.335 15.843 1.00 84.81 104 ARG A C 1
ATOM 817 O O . ARG A 1 104 ? -5.807 8.444 14.624 1.00 84.81 104 ARG A O 1
ATOM 824 N N . CYS A 1 105 ? -6.721 8.456 16.678 1.00 84.19 105 CYS A N 1
ATOM 825 C CA . CYS A 1 105 ? -8.044 8.891 16.259 1.00 84.19 105 CYS A CA 1
ATOM 826 C C . CYS A 1 105 ? -7.982 10.344 15.755 1.00 84.19 105 CYS A C 1
ATOM 828 O O . CYS A 1 105 ? -7.484 11.194 16.498 1.00 84.19 105 CYS A O 1
ATOM 830 N N . PRO A 1 106 ? -8.532 10.662 14.570 1.00 83.19 106 PRO A N 1
ATOM 831 C CA . PRO A 1 106 ? -8.603 12.043 14.089 1.00 83.19 106 PRO A CA 1
ATOM 832 C C . PRO A 1 106 ? -9.544 12.919 14.933 1.00 83.19 106 PRO A C 1
ATOM 834 O O . PRO A 1 106 ? -9.389 14.132 14.946 1.00 83.19 106 PRO A O 1
ATOM 837 N N . HIS A 1 107 ? -10.484 12.313 15.668 1.00 85.62 107 HIS A N 1
ATOM 838 C CA . HIS A 1 107 ? -11.495 13.035 16.450 1.00 85.62 107 HIS A CA 1
ATOM 839 C C . HIS A 1 107 ? -11.027 13.381 17.864 1.00 85.62 107 HIS A C 1
ATOM 841 O O . HIS A 1 107 ? -11.258 14.484 18.342 1.00 85.62 107 HIS A O 1
ATOM 847 N N . CYS A 1 108 ? -10.383 12.433 18.556 1.00 86.00 108 CYS A N 1
ATOM 848 C CA . CYS A 1 108 ? -10.002 12.602 19.964 1.00 86.00 108 CYS A CA 1
ATOM 849 C C . CYS A 1 108 ? -8.487 12.562 20.219 1.00 86.00 108 CYS A C 1
ATOM 851 O O . CYS A 1 108 ? -8.068 12.627 21.372 1.00 86.00 108 CYS A O 1
ATOM 853 N N . GLY A 1 109 ? -7.660 12.370 19.184 1.00 82.50 109 GLY A N 1
ATOM 854 C CA . GLY A 1 109 ? -6.192 12.373 19.268 1.00 82.50 109 GLY A CA 1
ATOM 855 C C . GLY A 1 109 ? -5.550 11.192 20.012 1.00 82.50 109 GLY A C 1
ATOM 856 O O . GLY A 1 109 ? -4.329 11.051 19.983 1.00 82.50 109 GLY A O 1
ATOM 857 N N . LYS A 1 110 ? -6.346 10.331 20.656 1.00 83.56 110 LYS A N 1
ATOM 858 C CA . LYS A 1 110 ? -5.883 9.141 21.389 1.00 83.56 110 LYS A CA 1
ATOM 859 C C . LYS A 1 110 ? -5.538 8.002 20.434 1.00 83.56 110 LYS A C 1
ATOM 861 O O . LYS A 1 110 ? -6.109 7.911 19.347 1.00 83.56 110 LYS A O 1
ATOM 866 N N . ASP A 1 111 ? -4.647 7.110 20.851 1.00 81.81 111 ASP A N 1
ATOM 867 C CA . ASP A 1 111 ? -4.309 5.916 20.077 1.00 81.81 111 ASP A CA 1
ATOM 868 C C . ASP A 1 111 ? -5.545 5.019 19.921 1.00 81.81 111 ASP A C 1
ATOM 870 O O . ASP A 1 111 ? -6.160 4.596 20.896 1.00 81.81 111 ASP A O 1
ATOM 874 N N . ALA A 1 112 ? -5.944 4.768 18.676 1.00 74.69 112 ALA A N 1
ATOM 875 C CA . ALA A 1 112 ? -7.204 4.101 18.356 1.00 74.69 112 ALA A CA 1
ATOM 876 C C . ALA A 1 112 ? -7.023 2.731 17.700 1.00 74.69 112 ALA A C 1
ATOM 878 O O . ALA A 1 112 ? -7.958 1.932 17.661 1.00 74.69 112 ALA A O 1
ATOM 879 N N . ILE A 1 113 ? -5.822 2.451 17.195 1.00 73.50 113 ILE A N 1
ATOM 880 C CA . ILE A 1 113 ? -5.457 1.156 16.628 1.00 73.50 113 ILE A CA 1
ATOM 881 C C . ILE A 1 113 ? -4.539 0.465 17.628 1.00 73.50 113 ILE A C 1
ATOM 883 O O . ILE A 1 113 ? -3.415 0.917 17.846 1.00 73.50 113 ILE A O 1
ATOM 887 N N . ALA A 1 114 ? -5.012 -0.632 18.222 1.00 68.81 114 ALA A N 1
ATOM 888 C CA . ALA A 1 114 ? -4.207 -1.389 19.167 1.00 68.81 114 ALA A CA 1
ATOM 889 C C . ALA A 1 114 ? -2.941 -1.944 18.499 1.00 68.81 114 ALA A C 1
ATOM 891 O O . ALA A 1 114 ? -2.942 -2.412 17.354 1.00 68.81 114 ALA A O 1
ATOM 892 N N . THR A 1 115 ? -1.844 -1.897 19.245 1.00 65.31 115 THR A N 1
ATOM 893 C CA . THR A 1 115 ? -0.565 -2.485 18.846 1.00 65.31 115 THR A CA 1
ATOM 894 C C . THR A 1 115 ? -0.600 -4.012 18.956 1.00 65.31 115 THR A C 1
ATOM 896 O O . THR A 1 115 ? -1.460 -4.596 19.611 1.00 65.31 115 THR A O 1
ATOM 899 N N . ALA A 1 116 ? 0.376 -4.683 18.337 1.00 61.25 116 ALA A N 1
ATOM 900 C CA . ALA A 1 116 ? 0.483 -6.144 18.334 1.00 61.25 116 ALA A CA 1
ATOM 901 C C . ALA A 1 116 ? 0.413 -6.783 19.724 1.00 61.25 116 ALA A C 1
ATOM 903 O O . ALA A 1 116 ? -0.319 -7.746 19.937 1.00 61.25 116 ALA A O 1
ATOM 904 N N . ARG A 1 117 ? 1.166 -6.199 20.664 1.00 58.59 117 ARG A N 1
ATOM 905 C CA . ARG A 1 117 ? 1.251 -6.662 22.050 1.00 58.59 117 ARG A CA 1
ATOM 906 C C . ARG A 1 117 ? -0.075 -6.498 22.778 1.00 58.59 117 ARG A C 1
ATOM 908 O O . ARG A 1 117 ? -0.464 -7.383 23.523 1.00 58.59 117 ARG A O 1
ATOM 915 N N . GLN A 1 118 ? -0.790 -5.402 22.525 1.00 64.00 118 GLN A N 1
ATOM 916 C CA . GLN A 1 118 ? -2.093 -5.136 23.144 1.00 64.00 118 GLN A CA 1
ATOM 917 C C . GLN A 1 118 ? -3.185 -6.103 22.664 1.00 64.00 118 GLN A C 1
AT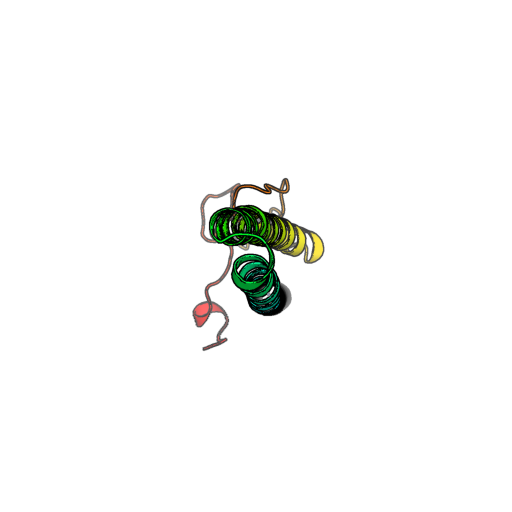OM 919 O O . GLN A 1 118 ? -4.153 -6.330 23.381 1.00 64.00 1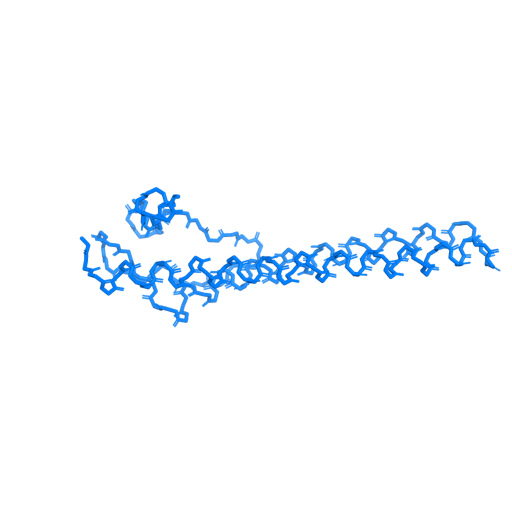18 GLN A O 1
ATOM 924 N N . LEU A 1 119 ? -3.026 -6.692 21.475 1.00 63.12 119 LEU A N 1
ATOM 925 C CA . LEU A 1 119 ? -3.948 -7.690 20.928 1.00 63.12 119 LEU A CA 1
ATOM 926 C C . LEU A 1 119 ? -3.575 -9.135 21.297 1.00 63.12 119 LEU A C 1
ATOM 928 O O . LEU A 1 119 ? -4.340 -10.042 20.966 1.00 63.12 119 LEU A O 1
ATOM 932 N N . GLY A 1 120 ? -2.440 -9.361 21.969 1.00 59.38 120 GLY A N 1
ATOM 933 C CA . GLY A 1 120 ? -1.936 -10.700 22.293 1.00 59.38 120 GLY A CA 1
ATOM 934 C C . GLY A 1 120 ? -1.442 -11.498 21.080 1.00 59.38 120 GLY A C 1
ATOM 935 O O . GLY A 1 120 ? -1.297 -12.709 21.179 1.00 59.38 120 GLY A O 1
ATOM 936 N N . ASP A 1 121 ? -1.192 -10.840 19.942 1.00 57.56 121 ASP A N 1
ATOM 937 C CA . ASP A 1 121 ? -0.674 -11.469 18.715 1.00 57.56 121 ASP A CA 1
ATOM 938 C C . ASP A 1 121 ? 0.876 -11.461 18.707 1.00 57.56 121 ASP A C 1
ATOM 940 O O . ASP A 1 121 ? 1.487 -11.031 17.721 1.00 57.56 121 ASP A O 1
ATOM 944 N N . GLY A 1 122 ? 1.494 -11.804 19.845 1.00 46.44 122 GLY A N 1
ATOM 945 C CA . GLY A 1 122 ? 2.948 -11.815 20.065 1.00 46.44 122 GLY A CA 1
ATOM 946 C C . GLY A 1 122 ? 3.556 -13.189 19.860 1.00 46.44 122 GLY A C 1
ATOM 947 O O . GLY A 1 122 ? 2.982 -14.149 20.414 1.00 46.44 122 GLY A O 1
#

Radius of gyration: 19.63 Å; Cα contacts (8 Å, |Δi|>4): 126; chains: 1; bounding box: 39×25×54 Å

Foldseek 3Di:
DDPLLLVLLVVLVVQLVVLLVVLVVVLVVQLVVQLVVLVVCCVPPHVVSSVVSNPVVNVVSVLVSQLVSQQVNLVSQVVSQNAFPPPRHGQNDDRDSNDHRDQARPVPRHRRRDDCVRSVVD

Sequence (122 aa):
MDAAAVAAQRAARRARARMAKTLLIALGVGLVLIFSVSFWMSRTVSADAGIALFLLPAALLFAVVYFINNYWQWRILQVLDLRCPHCEQPLGGEIHWTQRPGYRCPHCGKDAIATARQLGDG

Mean predicted aligned error: 6.42 Å

Solvent-accessible surface area (backbone atoms only — not comparable to full-atom values): 6818 Å² total; per-residue (Å²): 130,58,70,67,59,54,50,46,51,52,51,46,50,52,52,52,52,52,50,53,51,51,49,51,50,51,49,51,55,50,51,54,51,39,48,55,53,16,53,51,36,33,74,74,76,36,59,68,59,13,50,54,53,32,52,55,56,50,52,49,50,53,52,51,52,50,35,52,51,19,40,48,56,32,48,48,27,46,76,61,65,36,46,26,88,85,75,65,47,68,66,37,67,86,77,44,50,92,45,70,76,69,54,44,30,92,86,77,66,45,80,40,58,81,51,56,72,78,70,66,72,113

Organism: Caldilinea aerophila (strain DSM 14535 / JCM 11387 / NBRC 104270 / STL-6-O1) (NCBI:txid92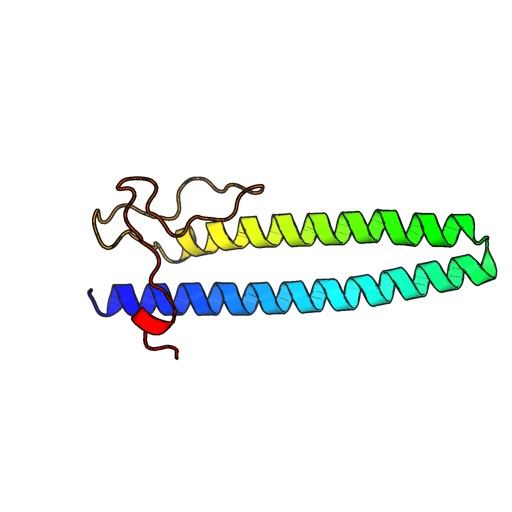6550)

Secondary structure (DSSP, 8-state):
--HHHHHHHHHHHHHHHHHHHHHHHHHHHHHHHHHHHHHHHHHHT-HHHHHHHHHHHHHHHHHHHHHHHHHHHHHHHHHTTPBPTTT--BS--S--SSSPPPSB-TTT-SB-S--TTTTT--

pLDDT: mean 85.16, std 9.55, range [46.44, 97.69]